Protein AF-A0A351GGU2-F1 (afdb_monomer_lite)

Radius of gyration: 36.58 Å; chains: 1; bounding box: 71×29×101 Å

Structure (mmCIF, N/CA/C/O backbone):
data_AF-A0A351GGU2-F1
#
_entry.id   AF-A0A351GGU2-F1
#
loop_
_atom_site.group_PDB
_atom_site.id
_atom_site.type_symbol
_atom_site.label_atom_id
_atom_site.label_alt_id
_atom_site.label_comp_id
_atom_site.label_asym_id
_atom_site.label_entity_id
_atom_site.label_seq_id
_atom_site.pdbx_PDB_ins_code
_atom_site.Cartn_x
_atom_site.Cartn_y
_atom_site.Cartn_z
_atom_site.occupancy
_atom_site.B_iso_or_equiv
_atom_site.auth_seq_id
_atom_site.auth_comp_id
_atom_site.auth_asym_id
_atom_site.auth_atom_id
_atom_site.pdbx_PDB_model_num
ATOM 1 N N . MET A 1 1 ? -21.339 -3.221 30.936 1.00 68.69 1 MET A N 1
ATOM 2 C CA . MET A 1 1 ? -20.705 -1.882 30.844 1.00 68.69 1 MET A CA 1
ATOM 3 C C . MET A 1 1 ? -19.225 -1.900 30.466 1.00 68.69 1 MET A C 1
ATOM 5 O O . MET A 1 1 ? -18.943 -1.523 29.343 1.00 68.69 1 MET A O 1
ATOM 9 N N . LYS A 1 2 ? -18.257 -2.309 31.310 1.00 84.88 2 LYS A N 1
ATOM 10 C CA . LYS A 1 2 ? -16.825 -2.243 30.904 1.00 84.88 2 LYS A CA 1
ATOM 11 C C . LYS A 1 2 ? -16.493 -3.121 29.686 1.00 84.88 2 LYS A C 1
ATOM 13 O O . LYS A 1 2 ? -15.849 -2.640 28.767 1.00 84.88 2 LYS A O 1
ATOM 18 N N . LYS A 1 3 ? -17.021 -4.349 29.652 1.00 89.81 3 LYS A N 1
ATOM 19 C CA . LYS A 1 3 ? -16.847 -5.292 28.537 1.00 89.81 3 LYS A CA 1
ATOM 20 C C . LYS A 1 3 ? -17.429 -4.772 27.215 1.00 89.81 3 LYS A C 1
ATOM 22 O O . LYS A 1 3 ? -16.740 -4.769 26.210 1.00 89.81 3 LYS A O 1
ATOM 27 N N . GLU A 1 4 ? -18.654 -4.247 27.245 1.00 90.50 4 GLU A N 1
ATOM 28 C CA . GLU A 1 4 ? -19.299 -3.640 26.066 1.00 90.50 4 GLU A CA 1
ATOM 29 C C . GLU A 1 4 ? -18.497 -2.443 25.528 1.00 90.50 4 GLU A C 1
ATOM 31 O O . GLU A 1 4 ? -18.377 -2.266 24.323 1.00 90.50 4 GLU A O 1
ATOM 36 N N . ILE A 1 5 ? -17.914 -1.619 26.408 1.00 92.12 5 ILE A N 1
ATOM 37 C CA . ILE A 1 5 ? -17.077 -0.480 25.997 1.00 92.12 5 ILE A CA 1
ATOM 38 C C . ILE A 1 5 ? -15.772 -0.955 25.341 1.00 92.12 5 ILE A C 1
ATOM 40 O O . ILE A 1 5 ? -15.287 -0.305 24.416 1.00 92.12 5 ILE A O 1
ATOM 44 N N . GLU A 1 6 ? -15.185 -2.051 25.818 1.00 93.25 6 GLU A N 1
ATOM 45 C CA . GLU A 1 6 ? -13.978 -2.645 25.231 1.00 93.25 6 GLU A CA 1
ATOM 46 C C . GLU A 1 6 ? -14.263 -3.279 23.865 1.00 93.25 6 GLU A C 1
ATOM 48 O O . GLU A 1 6 ? -13.516 -3.023 22.922 1.00 93.25 6 GLU A O 1
ATOM 53 N N . GLU A 1 7 ? -15.373 -4.008 23.730 1.00 93.19 7 GLU A N 1
ATOM 54 C CA . GLU A 1 7 ? -15.842 -4.563 22.451 1.00 93.19 7 GLU A CA 1
ATOM 55 C C . GLU A 1 7 ? -16.086 -3.446 21.427 1.00 93.19 7 GLU A C 1
ATOM 57 O O . GLU A 1 7 ? -15.482 -3.444 20.357 1.00 93.19 7 GLU A O 1
ATOM 62 N N . LEU A 1 8 ? -16.842 -2.406 21.800 1.00 94.44 8 LEU A N 1
ATOM 63 C CA . LEU A 1 8 ? -17.087 -1.252 20.928 1.00 94.44 8 LEU A CA 1
ATOM 64 C C . LEU A 1 8 ? -15.798 -0.527 20.517 1.00 94.44 8 LEU A C 1
ATOM 66 O O . LEU A 1 8 ? -15.714 0.001 19.410 1.00 94.44 8 LEU A O 1
ATOM 70 N N . ARG A 1 9 ? -14.783 -0.473 21.388 1.00 92.25 9 ARG A N 1
ATOM 71 C CA . ARG A 1 9 ? -13.474 0.107 21.045 1.00 92.25 9 ARG A CA 1
ATOM 72 C C . ARG A 1 9 ? -12.706 -0.757 20.049 1.00 92.25 9 ARG A C 1
ATOM 74 O O . ARG A 1 9 ? -12.029 -0.185 19.194 1.00 92.25 9 ARG A O 1
ATOM 81 N N . SER A 1 10 ? -12.800 -2.081 20.160 1.00 92.75 10 SER A N 1
ATOM 82 C CA . SER A 1 10 ? -12.190 -3.019 19.212 1.00 92.75 10 SER A CA 1
ATOM 83 C C . SER A 1 10 ? -12.814 -2.869 17.829 1.00 92.75 10 SER A C 1
ATOM 85 O O . SER A 1 10 ? -12.102 -2.599 16.864 1.00 92.75 10 SER A O 1
ATOM 87 N N . ASP A 1 11 ? -14.145 -2.901 17.751 1.00 92.94 11 ASP A N 1
ATOM 88 C CA . ASP A 1 11 ? -14.887 -2.750 16.495 1.00 92.94 11 ASP A CA 1
ATOM 89 C C . ASP A 1 11 ? -14.590 -1.401 15.823 1.00 92.94 11 ASP A C 1
ATOM 91 O O . ASP A 1 11 ? -14.391 -1.302 14.608 1.00 92.94 11 ASP A O 1
ATOM 95 N N . LEU A 1 12 ? -14.506 -0.330 16.617 1.00 95.19 12 LEU A N 1
ATOM 96 C CA . LEU A 1 12 ? -14.117 0.990 16.123 1.00 95.19 12 LEU A CA 1
ATOM 97 C C . LEU A 1 12 ? -12.688 0.961 15.548 1.00 95.19 12 LEU A C 1
ATOM 99 O O . LEU A 1 12 ? -12.423 1.525 14.485 1.00 95.19 12 LEU A O 1
ATOM 103 N N . HIS A 1 13 ? -11.744 0.319 16.236 1.00 93.19 13 HIS A N 1
ATOM 104 C CA . HIS A 1 13 ? -10.363 0.231 15.761 1.00 93.19 13 HIS A CA 1
ATOM 105 C C . HIS A 1 13 ? -10.274 -0.536 14.436 1.00 93.19 13 HIS A C 1
ATOM 107 O O . HIS A 1 13 ? -9.690 -0.024 13.477 1.00 93.19 13 HIS A O 1
ATOM 113 N N . GLU A 1 14 ? -10.938 -1.687 14.344 1.00 92.31 14 GLU A N 1
ATOM 114 C CA . GLU A 1 14 ? -10.980 -2.511 13.135 1.00 92.31 14 GLU A CA 1
ATOM 115 C C . GLU A 1 14 ? -11.626 -1.779 11.956 1.00 92.31 14 GLU A C 1
ATOM 117 O O . GLU A 1 14 ? -11.056 -1.729 10.861 1.00 92.31 14 GLU A O 1
ATOM 122 N N . THR A 1 15 ? -12.778 -1.140 12.173 1.00 95.50 15 THR A N 1
ATOM 123 C CA . THR A 1 15 ? -13.455 -0.363 11.123 1.00 95.50 15 THR A CA 1
ATOM 124 C C . THR A 1 15 ? -12.617 0.822 10.660 1.00 95.50 15 THR A C 1
ATOM 126 O O . THR A 1 15 ? -12.531 1.084 9.459 1.00 95.50 15 THR A O 1
ATOM 129 N N . ASN A 1 16 ? -11.932 1.516 11.571 1.00 94.94 16 ASN A N 1
ATOM 130 C CA . ASN A 1 16 ? -11.020 2.597 11.209 1.00 94.94 16 ASN A CA 1
ATOM 131 C C .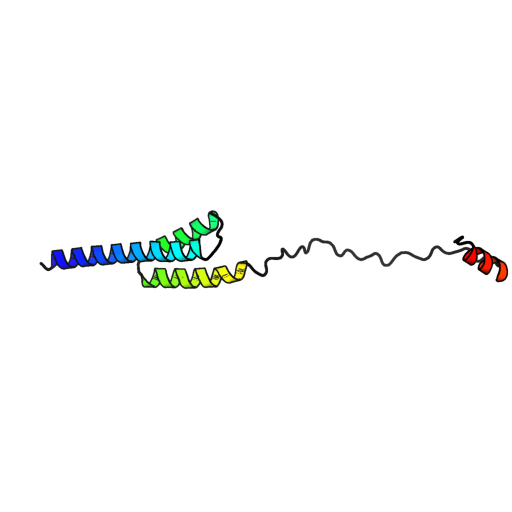 ASN A 1 16 ? -9.826 2.103 10.393 1.00 94.94 16 ASN A C 1
ATOM 133 O O . ASN A 1 16 ? -9.436 2.753 9.420 1.00 94.94 16 ASN A O 1
ATOM 137 N N . LEU A 1 17 ? -9.247 0.964 10.766 1.00 95.56 17 LEU A N 1
ATOM 138 C CA . LEU A 1 17 ? -8.134 0.364 10.043 1.00 95.56 17 LEU A CA 1
ATOM 139 C C . LEU A 1 17 ? -8.559 -0.077 8.638 1.00 95.56 17 LEU A C 1
ATOM 141 O O . LEU A 1 17 ? -7.871 0.238 7.664 1.00 95.56 17 LEU A O 1
ATOM 145 N N . LEU A 1 18 ? -9.719 -0.722 8.512 1.00 95.38 18 LEU A N 1
ATOM 146 C CA . LEU A 1 18 ? -10.277 -1.127 7.224 1.00 95.38 18 LEU A CA 1
ATOM 147 C C . LEU A 1 18 ? -10.584 0.088 6.336 1.00 95.38 18 LEU A C 1
ATOM 149 O O . LEU A 1 18 ? -10.185 0.122 5.170 1.00 95.38 18 LEU A O 1
ATOM 153 N N . ASN A 1 19 ? -11.219 1.119 6.898 1.00 96.12 19 ASN A N 1
ATOM 154 C CA . ASN A 1 19 ? -11.522 2.360 6.187 1.00 96.12 19 ASN A CA 1
ATOM 155 C C . ASN A 1 19 ? -10.247 3.074 5.727 1.00 96.12 19 ASN A C 1
ATOM 157 O O . ASN A 1 19 ? -10.197 3.580 4.605 1.00 96.12 19 ASN A O 1
ATOM 161 N N . ALA A 1 20 ? -9.193 3.081 6.546 1.00 96.25 20 ALA A N 1
ATOM 162 C CA . ALA A 1 20 ? -7.898 3.629 6.160 1.00 96.25 20 ALA A CA 1
ATOM 163 C C . ALA A 1 20 ? -7.276 2.842 4.995 1.00 96.25 20 ALA A C 1
ATOM 165 O O . ALA A 1 20 ? -6.879 3.453 3.998 1.00 96.25 20 ALA A O 1
ATOM 166 N N . LYS A 1 21 ? -7.238 1.502 5.073 1.00 95.44 21 LYS A N 1
ATOM 167 C CA . LYS A 1 21 ? -6.730 0.641 3.988 1.00 95.44 21 LYS A CA 1
ATOM 168 C C . LYS A 1 21 ? -7.493 0.895 2.683 1.00 95.44 21 LYS A C 1
ATOM 170 O O . LYS A 1 21 ? -6.875 1.136 1.645 1.00 95.44 21 LYS A O 1
ATOM 175 N N . LEU A 1 22 ? -8.824 0.942 2.727 1.00 95.88 22 LEU A N 1
ATOM 176 C CA . LEU A 1 22 ? -9.663 1.216 1.555 1.00 95.88 22 LEU A CA 1
ATOM 177 C C . LEU A 1 22 ? -9.452 2.631 0.991 1.00 95.88 22 LEU A C 1
ATOM 179 O O . LEU A 1 22 ? -9.426 2.836 -0.222 1.00 95.88 22 LEU A O 1
ATOM 183 N N . LEU A 1 23 ? -9.296 3.634 1.852 1.00 95.56 23 LEU A N 1
ATOM 184 C CA . LEU A 1 23 ? -9.112 5.018 1.424 1.00 95.56 23 LEU A CA 1
ATOM 185 C C . LEU A 1 23 ? -7.765 5.221 0.721 1.00 95.56 23 LEU A C 1
ATOM 187 O O . LEU A 1 23 ? -7.718 5.831 -0.352 1.00 95.56 23 LEU A O 1
ATOM 191 N N . TYR A 1 24 ? -6.669 4.728 1.303 1.00 95.56 24 TYR A N 1
ATOM 192 C CA . TYR A 1 24 ? -5.328 4.955 0.759 1.00 95.56 24 TYR A CA 1
ATOM 193 C C . TYR A 1 24 ? -5.034 4.104 -0.479 1.00 95.56 24 TYR A C 1
ATOM 195 O O . TYR A 1 24 ? -4.413 4.606 -1.418 1.00 95.56 24 TYR A O 1
ATOM 203 N N . THR A 1 25 ? -5.570 2.882 -0.556 1.00 93.75 25 THR A N 1
ATOM 204 C CA . THR A 1 25 ? -5.552 2.085 -1.796 1.00 93.75 25 THR A CA 1
ATOM 205 C C . THR A 1 25 ? -6.270 2.814 -2.932 1.00 93.75 25 THR A C 1
ATOM 207 O O . THR A 1 25 ? -5.678 3.035 -3.990 1.00 93.75 25 THR A O 1
ATOM 210 N N . ASN A 1 26 ? -7.496 3.299 -2.696 1.00 94.44 26 ASN A N 1
ATOM 211 C CA . ASN A 1 26 ? -8.250 4.077 -3.682 1.00 94.44 26 ASN A CA 1
ATOM 212 C C . ASN A 1 26 ? -7.515 5.352 -4.113 1.00 94.44 26 ASN A C 1
ATOM 214 O O . ASN A 1 26 ? -7.524 5.697 -5.295 1.00 94.44 26 ASN A O 1
ATOM 218 N N . LYS A 1 27 ? -6.852 6.056 -3.186 1.00 93.31 27 LYS A N 1
ATOM 219 C CA . LYS A 1 27 ? -6.039 7.234 -3.529 1.00 93.31 27 LYS A CA 1
ATOM 220 C C . LYS A 1 27 ? -4.898 6.880 -4.483 1.00 93.31 27 LYS A C 1
ATOM 222 O O . LYS A 1 27 ? -4.763 7.553 -5.502 1.00 93.31 27 LYS A O 1
ATOM 227 N N . ILE A 1 28 ? -4.112 5.836 -4.200 1.00 90.81 28 ILE A N 1
ATOM 228 C CA . ILE A 1 28 ? -2.994 5.421 -5.070 1.00 90.81 28 ILE A CA 1
ATOM 229 C C . ILE A 1 28 ? -3.511 4.979 -6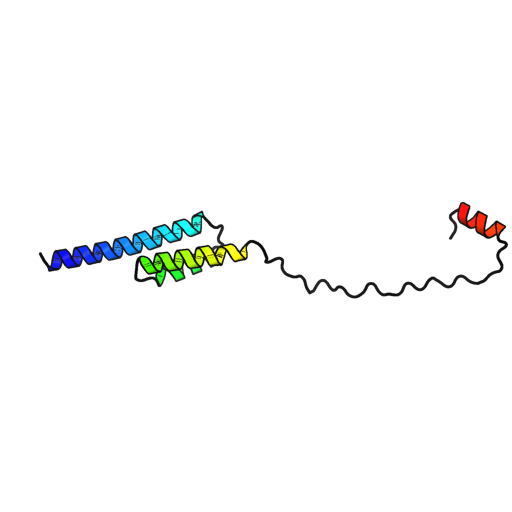.439 1.00 90.81 28 ILE A C 1
ATOM 231 O O . ILE A 1 28 ? -2.990 5.419 -7.464 1.00 90.81 28 ILE A O 1
ATOM 235 N N . PHE A 1 29 ? -4.556 4.151 -6.466 1.00 90.88 29 PHE A N 1
ATOM 236 C CA . PHE A 1 29 ? -5.094 3.594 -7.708 1.00 90.88 29 PHE A CA 1
ATOM 237 C C . PHE A 1 29 ? -5.735 4.648 -8.610 1.00 90.88 29 PHE A C 1
ATOM 239 O O . PHE A 1 29 ? -5.707 4.500 -9.827 1.00 90.88 29 PHE A O 1
ATOM 246 N N . ARG A 1 30 ? -6.280 5.729 -8.037 1.00 88.81 30 ARG A N 1
ATOM 247 C CA . ARG A 1 30 ? -6.812 6.860 -8.813 1.00 88.81 30 ARG A CA 1
ATOM 248 C C . ARG A 1 30 ? -5.734 7.853 -9.240 1.00 88.81 30 ARG A C 1
ATOM 250 O O . ARG A 1 30 ? -5.857 8.445 -10.305 1.00 88.81 30 ARG A O 1
ATOM 257 N N . ALA A 1 31 ? -4.708 8.067 -8.418 1.00 86.56 31 ALA A N 1
ATOM 258 C CA . ALA A 1 31 ? -3.659 9.045 -8.701 1.00 86.56 31 ALA A CA 1
ATOM 259 C C . ALA A 1 31 ? -2.607 8.538 -9.699 1.00 86.56 31 ALA A C 1
ATOM 261 O O . ALA A 1 31 ? -1.930 9.344 -10.337 1.00 86.56 31 ALA A O 1
ATOM 262 N N . LYS A 1 32 ? -2.423 7.217 -9.813 1.00 83.50 32 LYS A N 1
ATOM 263 C CA . LYS A 1 32 ? -1.348 6.599 -10.598 1.00 83.50 32 LYS A CA 1
ATOM 264 C C . LYS A 1 32 ? -1.920 5.546 -11.542 1.00 83.50 32 LYS A C 1
ATOM 266 O O . LYS A 1 32 ? -2.720 4.709 -11.138 1.00 83.50 32 LYS A O 1
ATOM 271 N N . ASN A 1 33 ? -1.460 5.545 -12.791 1.00 82.56 33 ASN A N 1
ATOM 272 C CA . ASN A 1 33 ? -1.853 4.530 -13.766 1.00 82.56 33 ASN A CA 1
ATOM 273 C C . ASN A 1 33 ? -1.000 3.262 -13.585 1.00 82.56 33 ASN A C 1
ATOM 275 O O . ASN A 1 33 ? 0.058 3.112 -14.197 1.00 82.56 33 ASN A O 1
ATOM 279 N N . LEU A 1 34 ? -1.425 2.396 -12.664 1.00 83.50 34 LEU A N 1
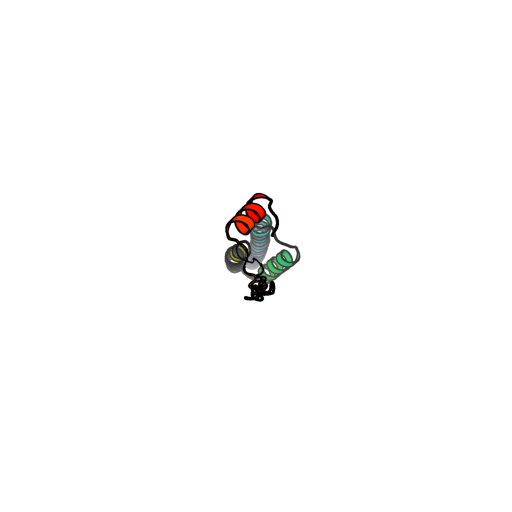ATOM 280 C CA . LEU A 1 34 ? -0.718 1.177 -12.271 1.00 83.50 34 LEU A CA 1
ATOM 281 C C . LEU A 1 34 ? -1.094 -0.034 -13.128 1.00 83.50 34 LEU A C 1
ATOM 283 O O . LEU A 1 34 ? -2.269 -0.271 -13.411 1.00 83.50 34 LEU A O 1
ATOM 287 N N . LYS A 1 35 ? -0.099 -0.873 -13.441 1.00 86.81 35 LYS A N 1
ATOM 288 C CA . LYS A 1 35 ? -0.333 -2.217 -13.994 1.00 86.81 35 LYS A CA 1
ATOM 289 C C . LYS A 1 35 ? -0.893 -3.145 -12.915 1.00 86.81 35 LYS A C 1
ATOM 291 O O . LYS A 1 35 ? -0.613 -2.961 -11.732 1.00 86.81 35 LYS A O 1
ATOM 296 N N . GLU A 1 36 ? -1.599 -4.198 -13.319 1.00 85.69 36 GLU A N 1
ATOM 297 C CA . GLU A 1 36 ? -2.253 -5.126 -12.383 1.00 85.69 36 GLU A CA 1
ATOM 298 C C . GLU A 1 36 ? -1.271 -5.758 -11.383 1.00 85.69 36 GLU A C 1
ATOM 300 O O . GLU A 1 36 ? -1.501 -5.732 -10.179 1.00 85.69 36 GLU A O 1
ATOM 305 N N . ALA A 1 37 ? -0.090 -6.170 -11.852 1.00 86.69 37 ALA A N 1
ATOM 306 C CA . ALA A 1 37 ? 0.972 -6.690 -10.989 1.00 86.69 37 ALA A CA 1
ATOM 307 C C . ALA A 1 37 ? 1.463 -5.682 -9.927 1.00 86.69 37 ALA A C 1
ATOM 309 O O . ALA A 1 37 ? 1.933 -6.077 -8.865 1.00 86.69 37 ALA A O 1
ATOM 310 N N . GLN A 1 38 ? 1.382 -4.376 -10.200 1.00 86.75 38 GLN A N 1
ATOM 311 C CA . GLN A 1 38 ? 1.754 -3.340 -9.233 1.00 86.75 38 GLN A CA 1
ATOM 312 C C . GLN A 1 38 ? 0.629 -3.095 -8.228 1.00 86.75 38 GLN A C 1
ATOM 314 O O . GLN A 1 38 ? 0.916 -2.890 -7.053 1.00 86.75 38 GLN A O 1
ATOM 319 N N . LYS A 1 39 ? -0.637 -3.168 -8.658 1.00 89.88 39 LYS A N 1
ATOM 320 C CA . LYS A 1 39 ? -1.782 -3.077 -7.742 1.00 89.88 39 LYS A CA 1
ATOM 321 C C . LYS A 1 39 ? -1.754 -4.192 -6.701 1.00 89.88 39 LYS A C 1
ATOM 323 O O . LYS A 1 39 ? -1.950 -3.903 -5.527 1.00 89.88 39 LYS A O 1
ATOM 328 N N . VAL A 1 40 ? -1.420 -5.421 -7.105 1.00 90.81 40 VAL A N 1
ATOM 329 C CA . VAL A 1 40 ? -1.263 -6.556 -6.177 1.00 90.81 40 VAL A CA 1
ATOM 330 C C . VAL A 1 40 ? -0.201 -6.256 -5.113 1.00 90.81 40 VAL A C 1
ATOM 332 O O . VAL A 1 40 ? -0.484 -6.372 -3.928 1.00 90.81 40 VAL A O 1
ATOM 335 N N . LYS A 1 41 ? 0.974 -5.745 -5.503 1.00 89.62 41 LYS A N 1
ATOM 336 C CA . LYS A 1 41 ? 2.036 -5.366 -4.548 1.00 89.62 41 LYS A CA 1
ATOM 337 C C . LYS A 1 41 ? 1.620 -4.254 -3.584 1.00 89.62 41 LYS A C 1
ATOM 33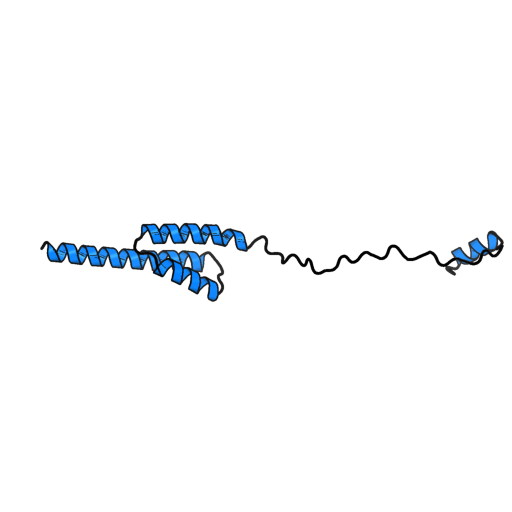9 O O . LYS A 1 41 ? 2.008 -4.268 -2.420 1.00 89.62 41 LYS A O 1
ATOM 344 N N . VAL A 1 42 ? 0.848 -3.279 -4.065 1.00 89.88 42 VAL A N 1
ATOM 345 C CA . VAL A 1 42 ? 0.302 -2.209 -3.219 1.00 89.88 42 VAL A CA 1
ATOM 346 C C . VAL A 1 42 ? -0.671 -2.795 -2.191 1.00 89.88 42 VAL A C 1
ATOM 348 O O . VAL A 1 42 ? -0.588 -2.446 -1.017 1.00 89.88 42 VAL A O 1
ATOM 351 N N . LEU A 1 43 ? -1.544 -3.722 -2.598 1.00 92.06 43 LEU A N 1
ATOM 352 C CA . LEU A 1 43 ? -2.462 -4.410 -1.683 1.00 92.06 43 LEU A CA 1
ATOM 353 C C . LEU A 1 43 ? -1.711 -5.263 -0.653 1.00 92.06 43 LEU A C 1
ATOM 355 O O . LEU A 1 43 ? -2.003 -5.154 0.532 1.00 92.06 43 LEU A O 1
ATOM 359 N N . GLU A 1 44 ? -0.701 -6.030 -1.071 1.00 92.44 44 GLU A N 1
ATOM 360 C CA . GLU A 1 44 ? 0.149 -6.825 -0.169 1.00 92.44 44 GLU A CA 1
ATOM 361 C C . GLU A 1 44 ? 0.876 -5.964 0.874 1.00 92.44 44 GLU A C 1
ATOM 363 O O . GLU A 1 44 ? 1.069 -6.389 2.013 1.00 92.44 44 GLU A O 1
ATOM 368 N N . ALA A 1 45 ? 1.302 -4.753 0.501 1.00 91.31 45 ALA A N 1
ATOM 369 C CA . ALA A 1 45 ? 1.927 -3.822 1.434 1.00 91.31 45 ALA A CA 1
ATOM 370 C C . ALA A 1 45 ? 0.919 -3.311 2.472 1.00 91.31 45 ALA A C 1
ATOM 372 O O . ALA A 1 45 ? 1.219 -3.305 3.663 1.00 91.31 45 ALA A O 1
ATOM 373 N N . PHE A 1 46 ? -0.287 -2.929 2.041 1.00 93.25 46 PHE A N 1
ATOM 374 C CA . PHE A 1 46 ? -1.334 -2.473 2.956 1.00 93.25 46 PHE A CA 1
ATOM 375 C C . PHE A 1 46 ? -1.888 -3.581 3.852 1.00 93.25 46 PHE A C 1
ATOM 377 O O . PHE A 1 46 ? -2.306 -3.289 4.972 1.00 93.25 46 PHE A O 1
ATOM 384 N N . ASP A 1 47 ? -1.885 -4.834 3.400 1.00 93.12 47 ASP A N 1
ATOM 385 C CA . ASP A 1 47 ? -2.373 -5.956 4.200 1.00 93.12 47 ASP A CA 1
ATOM 386 C C . ASP A 1 47 ? -1.534 -6.155 5.472 1.00 93.12 47 ASP A C 1
ATOM 388 O O . ASP A 1 47 ? -2.081 -6.306 6.563 1.00 93.12 47 ASP A O 1
ATOM 392 N N . LYS A 1 48 ? -0.211 -5.982 5.358 1.00 91.31 48 LYS A N 1
ATOM 393 C CA . LYS A 1 48 ? 0.759 -6.088 6.464 1.00 91.31 48 LYS A CA 1
ATOM 394 C C . LYS A 1 48 ? 0.623 -5.002 7.538 1.00 91.31 48 LYS A C 1
ATOM 396 O O . LYS A 1 48 ? 1.198 -5.147 8.613 1.00 91.31 48 LYS A O 1
ATOM 401 N N . ALA A 1 49 ? -0.093 -3.914 7.262 1.00 92.12 49 ALA A N 1
ATOM 402 C CA . ALA A 1 49 ? -0.265 -2.826 8.217 1.00 92.12 49 ALA A CA 1
ATOM 403 C C . ALA A 1 49 ? -1.280 -3.196 9.307 1.00 92.12 49 ALA A C 1
ATOM 405 O O . ALA A 1 49 ? -2.414 -3.589 9.006 1.00 92.12 49 ALA A O 1
ATOM 406 N N . SER A 1 50 ? -0.885 -2.999 10.564 1.00 90.75 50 SER A N 1
ATOM 407 C CA . SER A 1 50 ? -1.684 -3.307 11.759 1.00 90.75 50 SER A CA 1
ATOM 408 C C . SER A 1 50 ? -2.234 -2.056 12.443 1.00 90.75 50 SER A C 1
ATOM 410 O O . SER A 1 50 ? -3.073 -2.151 13.337 1.00 90.75 50 SER A O 1
ATOM 412 N N . ASN A 1 51 ? -1.790 -0.866 12.028 1.00 93.25 51 ASN A N 1
ATOM 413 C CA . ASN A 1 51 ? -2.267 0.391 12.589 1.00 93.25 51 ASN A CA 1
ATOM 414 C C . ASN A 1 51 ? -2.506 1.461 11.515 1.00 93.25 51 ASN A C 1
ATOM 416 O O . ASN A 1 51 ? -1.873 1.471 10.460 1.00 93.25 51 ASN A O 1
ATOM 420 N N . VAL A 1 52 ? -3.385 2.425 11.802 1.00 93.06 52 VAL A N 1
ATOM 421 C CA . VAL A 1 52 ? -3.742 3.499 10.852 1.00 93.06 52 VAL A CA 1
ATOM 422 C C . VAL A 1 52 ? -2.523 4.351 10.472 1.00 93.06 52 VAL A C 1
ATOM 424 O O . VAL A 1 52 ? -2.399 4.782 9.326 1.00 93.06 52 VAL A O 1
ATOM 427 N N . SER A 1 53 ? -1.599 4.579 11.408 1.00 93.31 53 SER A N 1
ATOM 428 C CA . SER A 1 53 ? -0.361 5.328 11.152 1.00 93.31 53 SER A CA 1
ATOM 429 C C . SER A 1 53 ? 0.589 4.595 10.201 1.00 93.31 53 SER A C 1
ATOM 431 O O . SER A 1 53 ? 1.219 5.229 9.362 1.00 93.31 53 SER A O 1
ATOM 433 N N . GLU A 1 54 ? 0.656 3.266 10.281 1.00 92.69 54 GLU A N 1
ATOM 434 C CA . GLU A 1 54 ? 1.477 2.456 9.372 1.00 92.69 54 GLU A CA 1
ATOM 435 C C . GLU A 1 54 ? 0.905 2.481 7.958 1.00 92.69 54 GLU A C 1
ATOM 437 O O . GLU A 1 54 ? 1.649 2.652 6.999 1.00 92.69 54 GLU A O 1
ATOM 442 N N . VAL A 1 55 ? -0.424 2.400 7.822 1.00 94.44 55 VAL A N 1
ATOM 443 C CA . VAL A 1 55 ? -1.101 2.554 6.525 1.00 94.44 55 VAL A CA 1
ATOM 444 C C . VAL A 1 55 ? -0.739 3.902 5.888 1.00 94.44 55 VAL A C 1
ATOM 446 O O . VAL A 1 55 ? -0.451 3.958 4.694 1.00 94.44 55 VAL A O 1
ATOM 449 N N . LYS A 1 56 ? -0.703 4.986 6.675 1.00 94.38 56 LYS A N 1
ATOM 450 C CA . LYS A 1 56 ? -0.280 6.312 6.192 1.00 94.38 56 LYS A CA 1
ATOM 451 C C . LYS A 1 56 ? 1.176 6.325 5.736 1.00 94.38 56 LYS A C 1
ATOM 453 O O . LYS A 1 56 ? 1.449 6.792 4.636 1.00 94.38 56 LYS A O 1
ATOM 458 N N . LEU A 1 57 ? 2.081 5.759 6.532 1.00 94.50 57 LEU A N 1
ATOM 459 C CA . LEU A 1 57 ? 3.501 5.680 6.192 1.00 94.50 57 LEU A CA 1
ATOM 460 C C . LEU A 1 57 ? 3.736 4.865 4.909 1.00 94.50 57 LEU A C 1
ATOM 462 O O . LEU A 1 57 ? 4.495 5.269 4.031 1.00 94.50 57 LEU A O 1
ATOM 466 N N . ILE A 1 58 ? 3.053 3.730 4.759 1.00 92.50 58 ILE A N 1
ATOM 467 C CA . ILE A 1 58 ? 3.115 2.905 3.545 1.00 92.50 58 ILE A CA 1
ATOM 468 C C . ILE A 1 58 ? 2.588 3.686 2.338 1.00 92.50 58 ILE A C 1
ATOM 470 O O . ILE A 1 58 ? 3.180 3.645 1.264 1.00 92.50 58 ILE A O 1
ATOM 474 N N . PHE A 1 59 ? 1.501 4.438 2.503 1.00 93.69 59 PHE A N 1
ATOM 475 C CA . PHE A 1 59 ? 0.994 5.301 1.443 1.00 93.69 59 PHE A CA 1
ATOM 476 C C . PHE A 1 59 ? 2.009 6.375 1.028 1.00 93.69 59 PHE A C 1
ATOM 478 O O . PHE A 1 59 ? 2.236 6.548 -0.167 1.00 93.69 59 PHE A O 1
ATOM 485 N N . GLU A 1 60 ? 2.618 7.078 1.984 1.00 91.44 60 GLU A N 1
ATOM 486 C CA . GLU A 1 60 ? 3.617 8.124 1.723 1.00 91.44 60 GLU A CA 1
ATOM 487 C C . GLU A 1 60 ? 4.837 7.547 0.999 1.00 91.44 60 GLU A C 1
ATOM 489 O O . GLU A 1 60 ? 5.177 8.000 -0.094 1.00 91.44 60 GLU A O 1
ATOM 494 N N . THR A 1 61 ? 5.405 6.462 1.528 1.00 91.50 61 THR A N 1
ATOM 495 C CA . THR A 1 61 ? 6.564 5.774 0.937 1.00 91.50 61 THR A CA 1
ATOM 496 C C . THR A 1 61 ? 6.286 5.240 -0.470 1.00 91.50 61 THR A C 1
ATOM 498 O O . THR A 1 61 ? 7.112 5.408 -1.369 1.00 91.50 61 THR A O 1
ATOM 501 N N . LEU A 1 62 ? 5.118 4.634 -0.713 1.00 87.94 62 LEU A N 1
ATOM 502 C CA . LEU A 1 62 ? 4.737 4.163 -2.047 1.00 87.94 62 LEU A CA 1
ATOM 503 C C . LEU A 1 62 ? 4.483 5.325 -3.006 1.00 87.94 62 LEU A C 1
ATOM 505 O O . LEU A 1 62 ? 4.876 5.259 -4.171 1.00 87.94 62 LEU A O 1
ATOM 509 N N . ASN A 1 63 ? 3.837 6.392 -2.542 1.00 86.56 63 ASN A N 1
ATOM 510 C CA . ASN A 1 6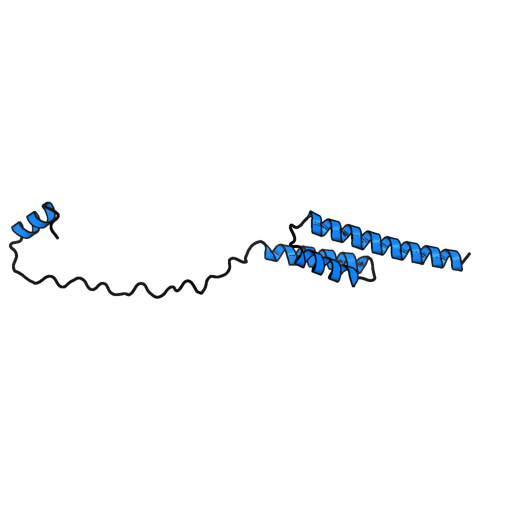3 ? 3.538 7.541 -3.382 1.00 86.56 63 ASN A CA 1
ATOM 511 C C . ASN A 1 63 ? 4.815 8.297 -3.784 1.00 86.56 63 ASN A C 1
ATOM 513 O O . ASN A 1 63 ? 4.930 8.698 -4.941 1.00 86.56 63 ASN A O 1
ATOM 517 N N . GLU A 1 64 ? 5.785 8.431 -2.879 1.00 83.50 64 GLU A N 1
ATOM 518 C CA . GLU A 1 64 ? 7.107 9.000 -3.162 1.00 83.50 64 GLU A CA 1
ATOM 519 C C . GLU A 1 64 ? 7.936 8.083 -4.073 1.00 83.50 64 GLU A C 1
ATOM 521 O O . GLU A 1 64 ? 8.402 8.509 -5.132 1.00 83.50 64 GLU A O 1
ATOM 526 N N . GLY A 1 65 ? 8.051 6.795 -3.731 1.00 73.69 65 GLY A N 1
ATOM 527 C CA . GLY A 1 65 ? 8.848 5.827 -4.491 1.00 73.69 65 GLY A CA 1
ATOM 528 C C . GLY A 1 65 ? 8.334 5.582 -5.914 1.00 73.69 65 GLY A C 1
ATOM 529 O O . GLY A 1 65 ? 9.110 5.300 -6.828 1.00 73.69 65 GLY A O 1
ATOM 530 N N . MET A 1 66 ? 7.028 5.727 -6.150 1.00 66.44 66 MET A N 1
ATOM 531 C CA . MET A 1 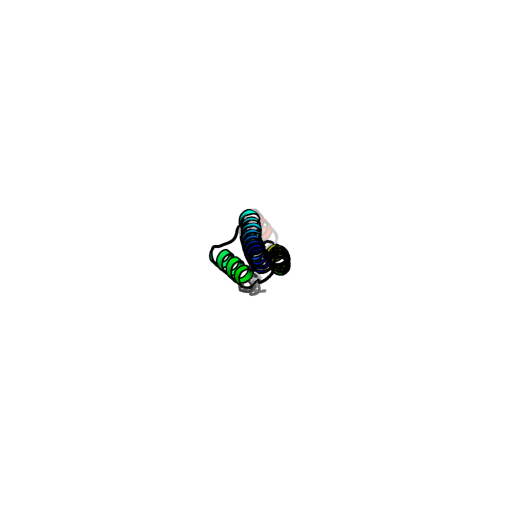66 ? 6.439 5.541 -7.477 1.00 66.44 66 MET A CA 1
ATOM 532 C C . MET A 1 66 ? 6.559 6.754 -8.409 1.00 66.44 66 MET A C 1
ATOM 534 O O . MET A 1 66 ? 6.393 6.589 -9.618 1.00 66.44 66 MET A O 1
ATOM 538 N N . VAL A 1 67 ? 6.845 7.957 -7.899 1.00 56.72 67 VAL A N 1
ATOM 539 C CA . VAL A 1 67 ? 7.078 9.152 -8.740 1.00 56.72 67 VAL A CA 1
ATOM 540 C C . VAL A 1 67 ? 8.397 9.040 -9.517 1.00 56.72 67 VAL A C 1
ATOM 542 O O . VAL A 1 67 ? 8.528 9.608 -10.597 1.00 56.72 67 VAL A O 1
ATOM 545 N N . VAL A 1 68 ? 9.348 8.242 -9.027 1.00 51.12 68 VAL A N 1
ATOM 546 C CA . VAL A 1 68 ? 10.697 8.133 -9.604 1.00 51.12 68 VAL A CA 1
ATOM 547 C C . VAL A 1 68 ? 10.733 7.289 -10.892 1.00 51.12 68 VAL A C 1
ATOM 549 O O . VAL A 1 68 ? 11.600 7.481 -11.739 1.00 51.12 68 VAL A O 1
ATOM 552 N N . ASN A 1 69 ? 9.754 6.406 -11.117 1.00 50.72 69 ASN A N 1
ATOM 553 C CA . ASN A 1 69 ? 9.827 5.410 -12.198 1.00 50.72 69 ASN A CA 1
ATOM 554 C C . ASN A 1 69 ? 9.211 5.840 -13.540 1.00 50.72 69 ASN A C 1
ATOM 556 O O . ASN A 1 69 ? 9.263 5.071 -14.500 1.00 50.72 69 ASN A O 1
ATOM 560 N N . THR A 1 70 ? 8.621 7.034 -13.643 1.00 49.56 70 THR A N 1
ATOM 561 C CA . THR A 1 70 ? 7.956 7.473 -14.885 1.00 49.56 70 THR A CA 1
ATOM 562 C C . THR A 1 70 ? 8.824 8.329 -15.802 1.00 49.56 70 THR A C 1
ATOM 564 O O . THR A 1 70 ? 8.414 8.567 -16.934 1.00 49.56 70 THR A O 1
ATOM 567 N N . THR A 1 71 ? 10.006 8.777 -15.363 1.00 47.47 71 THR A N 1
ATOM 568 C CA . THR A 1 71 ? 10.732 9.837 -16.091 1.00 47.47 71 THR A CA 1
ATOM 569 C C . THR A 1 71 ? 12.093 9.422 -16.660 1.00 47.47 71 THR A C 1
ATOM 571 O O . THR A 1 71 ? 12.584 10.102 -17.554 1.00 47.47 71 THR A O 1
ATOM 574 N N . THR A 1 72 ? 12.719 8.317 -16.239 1.00 49.50 72 THR A N 1
ATOM 575 C CA . THR A 1 72 ? 14.119 8.038 -16.651 1.00 49.50 72 THR A CA 1
ATOM 576 C C . THR A 1 72 ? 14.469 6.562 -16.834 1.00 49.50 72 THR A C 1
ATOM 578 O O . THR A 1 72 ? 15.600 6.159 -16.585 1.00 49.50 72 THR A O 1
ATOM 581 N N . ALA A 1 73 ? 13.538 5.739 -17.307 1.00 53.44 73 ALA A N 1
ATOM 582 C CA . ALA A 1 73 ? 13.889 4.434 -17.863 1.00 53.44 73 ALA A CA 1
ATOM 583 C C . ALA A 1 73 ? 13.734 4.472 -19.385 1.00 53.44 73 ALA A C 1
ATOM 585 O O . ALA A 1 73 ? 12.976 3.702 -19.973 1.00 53.44 73 ALA A O 1
ATOM 586 N N . THR A 1 74 ? 14.456 5.380 -20.048 1.00 60.00 74 THR A N 1
ATOM 587 C CA . THR A 1 74 ? 14.920 5.039 -21.391 1.00 60.00 74 THR A CA 1
ATOM 588 C C . THR A 1 74 ? 15.769 3.782 -21.201 1.00 60.00 74 THR A C 1
ATOM 590 O O . THR A 1 74 ? 16.738 3.831 -20.443 1.00 60.00 74 THR A O 1
ATOM 593 N N . PRO A 1 75 ? 15.409 2.623 -21.781 1.00 60.78 75 PRO A N 1
ATOM 594 C CA . PRO A 1 75 ? 16.327 1.501 -21.765 1.00 60.78 75 PRO A CA 1
ATOM 595 C C . PRO A 1 75 ? 17.576 2.003 -22.482 1.00 60.78 75 PRO A C 1
ATOM 597 O O . PRO A 1 75 ? 17.521 2.294 -23.680 1.00 60.78 75 PRO A O 1
ATOM 600 N N . LEU A 1 76 ? 18.666 2.199 -21.739 1.00 62.69 76 LEU A N 1
ATOM 601 C CA . LEU A 1 76 ? 19.982 2.435 -22.307 1.00 62.69 76 LEU A CA 1
ATOM 602 C C . LEU A 1 76 ? 20.234 1.246 -23.231 1.00 62.69 76 LEU A C 1
ATOM 604 O O . LEU A 1 76 ? 20.558 0.146 -22.801 1.00 62.69 76 LEU A O 1
ATOM 608 N N . ARG A 1 77 ? 19.980 1.445 -24.526 1.00 61.69 77 ARG A N 1
ATOM 609 C CA . ARG A 1 77 ? 20.320 0.499 -25.585 1.00 61.69 77 ARG A CA 1
ATOM 610 C C . ARG A 1 77 ? 21.826 0.585 -25.792 1.00 61.69 77 ARG A C 1
ATOM 612 O O . ARG A 1 77 ? 22.300 1.023 -26.833 1.00 61.69 77 ARG A O 1
ATOM 619 N N . GLU A 1 78 ? 22.569 0.161 -24.783 1.00 59.41 78 GLU A N 1
ATOM 620 C CA . GLU A 1 78 ? 24.021 -0.005 -24.812 1.00 59.41 78 GLU A CA 1
ATOM 621 C C . GLU A 1 78 ? 24.466 -1.019 -25.884 1.00 59.41 78 GLU A C 1
ATOM 623 O O . GLU A 1 78 ? 25.599 -0.980 -26.351 1.00 59.41 78 GLU A O 1
ATOM 628 N N . ASN A 1 79 ? 23.529 -1.828 -26.393 1.00 60.94 79 ASN A N 1
ATOM 629 C CA . ASN A 1 79 ? 23.747 -2.771 -27.491 1.00 60.94 79 ASN A CA 1
ATOM 630 C C . ASN A 1 79 ? 23.554 -2.190 -28.902 1.00 60.94 79 ASN A C 1
ATOM 632 O O . ASN A 1 79 ? 23.685 -2.931 -29.877 1.00 60.94 79 ASN A O 1
ATOM 636 N N . LEU A 1 80 ? 23.255 -0.893 -29.072 1.00 58.94 80 LEU A N 1
ATOM 637 C CA . LEU A 1 80 ? 23.336 -0.283 -30.403 1.00 58.94 80 LEU A CA 1
ATOM 638 C C . LEU A 1 80 ? 24.799 0.066 -30.679 1.00 58.94 80 LEU A C 1
ATOM 640 O O . LEU A 1 80 ? 25.237 1.201 -30.493 1.00 58.94 80 LEU A O 1
ATOM 644 N N . GLY A 1 81 ? 25.553 -0.971 -31.049 1.00 61.69 81 GLY A N 1
ATOM 645 C CA . GLY A 1 81 ? 26.982 -0.932 -31.306 1.00 61.69 81 GLY A CA 1
ATOM 646 C C . GLY A 1 81 ? 27.382 0.313 -32.086 1.00 61.69 81 GLY A C 1
ATOM 647 O O . GLY A 1 81 ? 27.220 0.390 -33.302 1.00 61.69 81 GLY A O 1
ATOM 648 N N . ARG A 1 82 ? 28.002 1.264 -31.385 1.00 59.50 82 ARG A N 1
ATOM 649 C CA . ARG A 1 82 ? 28.895 2.257 -31.984 1.00 59.50 82 ARG A CA 1
ATOM 650 C C . ARG A 1 82 ? 30.207 1.548 -32.323 1.00 59.50 82 ARG A C 1
ATOM 652 O O . ARG A 1 82 ? 31.272 1.949 -31.869 1.00 59.50 82 ARG A O 1
ATOM 659 N N . ALA A 1 83 ? 30.119 0.463 -33.092 1.00 60.50 83 ALA A N 1
ATOM 660 C CA . ALA A 1 83 ? 31.256 -0.027 -33.835 1.00 60.50 83 ALA A CA 1
ATOM 661 C C . ALA A 1 83 ? 31.614 1.116 -34.782 1.00 60.50 83 ALA A C 1
ATOM 663 O O . ALA A 1 83 ? 30.818 1.500 -35.640 1.00 60.50 83 ALA A O 1
ATOM 664 N N . SER A 1 84 ? 32.741 1.754 -34.479 1.00 59.97 84 SER A N 1
ATOM 665 C CA . SER A 1 84 ? 33.516 2.641 -35.336 1.00 59.97 84 SER A CA 1
ATOM 666 C C . SER A 1 84 ? 32.983 2.707 -36.767 1.00 59.97 84 SER A C 1
ATOM 668 O O . SER A 1 84 ? 33.041 1.706 -37.486 1.00 59.97 84 SER A O 1
ATOM 670 N N . LYS A 1 85 ? 32.561 3.893 -37.232 1.00 57.88 85 LYS A N 1
ATOM 671 C CA . LYS A 1 85 ? 32.722 4.174 -38.663 1.00 57.88 85 LYS A CA 1
ATOM 672 C C . LYS A 1 85 ? 34.177 3.836 -38.959 1.00 57.88 85 LYS A C 1
ATOM 674 O O . LYS A 1 85 ? 35.059 4.469 -38.380 1.00 57.88 85 LYS A O 1
ATOM 679 N N . ALA A 1 86 ? 34.409 2.782 -39.735 1.00 60.28 86 ALA A N 1
ATOM 680 C CA . ALA A 1 86 ? 35.745 2.391 -40.126 1.00 60.28 86 ALA A CA 1
ATOM 681 C C . ALA A 1 86 ? 36.431 3.644 -40.679 1.00 60.28 86 ALA A C 1
ATOM 683 O O . ALA A 1 86 ? 35.952 4.254 -41.638 1.00 60.28 86 ALA A O 1
ATOM 684 N N . ALA A 1 87 ? 37.503 4.074 -40.020 1.00 59.03 87 ALA A N 1
ATOM 685 C CA . ALA A 1 87 ? 38.438 5.027 -40.584 1.00 59.03 87 ALA A CA 1
ATOM 686 C C . ALA A 1 87 ? 39.088 4.318 -41.779 1.00 59.03 87 ALA A C 1
ATOM 688 O O . ALA A 1 87 ? 40.067 3.598 -41.625 1.00 59.03 87 ALA A O 1
ATOM 689 N N . GLY A 1 88 ? 38.447 4.385 -42.945 1.00 62.47 88 GLY A N 1
ATOM 690 C CA . GLY A 1 88 ? 38.805 3.496 -44.042 1.00 62.47 88 GLY A CA 1
ATOM 691 C C . GLY A 1 88 ? 37.857 3.566 -45.227 1.00 62.47 88 GLY A C 1
ATOM 692 O O . GLY A 1 88 ? 37.267 2.564 -45.606 1.00 62.47 88 GLY A O 1
ATOM 693 N N . VAL A 1 89 ? 37.759 4.733 -45.858 1.00 60.12 89 VAL A N 1
ATOM 694 C CA . VAL A 1 89 ? 37.710 4.745 -47.323 1.00 60.12 89 VAL A CA 1
ATOM 695 C C . VAL A 1 89 ? 39.003 5.414 -47.747 1.00 60.12 89 VAL A C 1
ATOM 697 O O . VAL A 1 89 ? 39.111 6.639 -47.744 1.00 60.12 89 VAL A O 1
ATOM 700 N N . ALA A 1 90 ? 40.026 4.602 -48.015 1.00 61.84 90 ALA A N 1
ATOM 701 C CA . ALA A 1 90 ? 41.208 5.099 -48.699 1.00 61.84 90 ALA A CA 1
ATOM 702 C C . ALA A 1 90 ? 40.739 5.709 -50.031 1.00 61.84 90 ALA A C 1
ATOM 704 O O . ALA A 1 90 ? 39.945 5.066 -50.727 1.00 61.84 90 ALA A O 1
ATOM 705 N N . PRO A 1 91 ? 41.162 6.933 -50.397 1.00 62.22 91 PRO A N 1
ATOM 706 C CA . PRO A 1 91 ? 40.861 7.450 -51.720 1.00 62.22 91 PRO A CA 1
ATOM 707 C C . PRO A 1 91 ? 41.427 6.458 -52.739 1.00 62.22 91 PRO A C 1
ATOM 709 O O . PRO A 1 91 ? 42.594 6.071 -52.648 1.00 62.22 91 PRO A O 1
ATOM 712 N N . SER A 1 92 ? 40.590 6.002 -53.674 1.00 62.47 92 SER A N 1
ATOM 713 C CA . SER A 1 92 ? 41.035 5.169 -54.788 1.00 62.47 92 SER A CA 1
ATOM 714 C C . SER A 1 92 ? 42.203 5.885 -55.458 1.00 62.47 92 SER A C 1
ATOM 716 O O . SER A 1 92 ? 42.041 7.015 -55.927 1.00 62.47 92 SER A O 1
ATOM 718 N N . LYS A 1 93 ? 43.387 5.269 -55.439 1.00 60.66 93 LYS A N 1
ATOM 719 C CA . LYS A 1 93 ? 44.599 5.831 -56.029 1.00 60.66 93 LYS A CA 1
ATOM 720 C C . LYS A 1 93 ? 44.348 6.008 -57.525 1.00 60.66 93 LYS A C 1
ATOM 722 O O . LYS A 1 93 ? 44.364 5.032 -58.268 1.00 60.66 93 LYS A O 1
ATOM 727 N N . GLN A 1 94 ? 44.051 7.238 -57.937 1.00 63.66 94 GLN A N 1
ATOM 728 C CA . GLN A 1 94 ? 43.920 7.577 -59.347 1.00 63.66 94 GLN A CA 1
ATOM 729 C C . GLN A 1 94 ? 45.305 7.404 -59.988 1.00 63.66 94 GLN A C 1
ATOM 731 O O . GLN A 1 94 ? 46.296 7.844 -59.390 1.00 63.66 94 GLN A O 1
ATOM 736 N N . PRO A 1 95 ? 45.414 6.722 -61.140 1.00 64.06 95 PRO A N 1
ATOM 737 C CA . PRO A 1 95 ? 46.685 6.588 -61.834 1.00 64.06 95 PRO A CA 1
ATOM 738 C C . PRO A 1 95 ? 47.215 7.986 -62.165 1.00 64.06 95 PRO A C 1
ATOM 740 O O . PRO A 1 95 ? 46.484 8.830 -62.679 1.00 64.06 95 PRO A O 1
ATOM 743 N N . ILE A 1 96 ? 48.482 8.243 -61.835 1.00 59.94 96 ILE A N 1
ATOM 744 C CA . ILE A 1 96 ? 49.169 9.491 -62.181 1.00 59.94 96 ILE A CA 1
ATOM 745 C C . ILE A 1 96 ? 49.443 9.422 -63.686 1.00 59.94 96 ILE A C 1
ATOM 747 O O . ILE A 1 96 ? 50.496 8.963 -64.115 1.00 59.94 96 ILE A O 1
ATOM 751 N N . MET A 1 97 ? 48.444 9.775 -64.490 1.00 63.62 97 MET A N 1
ATOM 752 C CA . MET A 1 97 ? 48.626 10.083 -65.903 1.00 63.62 97 MET A CA 1
ATOM 753 C C . MET A 1 97 ? 48.843 11.588 -66.021 1.00 63.62 97 MET A C 1
ATOM 755 O O . MET A 1 97 ? 48.131 12.371 -65.389 1.00 63.62 97 MET A O 1
ATOM 759 N N . GLU A 1 98 ? 49.832 11.993 -66.815 1.00 61.47 98 GLU A N 1
ATOM 760 C CA . GLU A 1 98 ? 50.040 13.391 -67.191 1.00 61.47 98 GLU A CA 1
ATOM 761 C C . GLU A 1 98 ? 48.875 13.834 -68.080 1.00 61.47 98 GLU A C 1
ATOM 763 O O . GLU A 1 98 ? 48.884 13.677 -69.298 1.00 61.47 98 GLU A O 1
ATOM 768 N N . ILE A 1 99 ? 47.810 14.314 -67.447 1.00 63.91 99 ILE A N 1
ATOM 769 C CA . ILE A 1 99 ? 46.659 14.882 -68.137 1.00 63.91 99 ILE A CA 1
ATOM 770 C C . ILE A 1 99 ? 46.926 16.376 -68.283 1.00 63.91 99 ILE A C 1
ATOM 772 O O . ILE A 1 99 ? 47.216 17.060 -67.300 1.00 63.91 99 ILE A O 1
ATOM 776 N N . ASP A 1 100 ? 46.803 16.882 -69.509 1.00 75.75 100 ASP A N 1
ATOM 777 C CA . ASP A 1 100 ? 46.823 18.316 -69.787 1.00 75.75 100 ASP A CA 1
ATOM 778 C C . ASP A 1 100 ? 45.791 19.033 -68.882 1.00 75.75 100 ASP A C 1
ATOM 780 O O . ASP A 1 100 ? 44.620 18.622 -68.834 1.00 75.75 100 ASP A O 1
ATOM 784 N N . PRO A 1 101 ? 46.179 20.097 -68.149 1.00 77.19 101 PRO A N 1
ATOM 785 C CA . PRO A 1 101 ? 45.294 20.809 -67.225 1.00 77.19 101 PRO A CA 1
ATOM 786 C C . PRO A 1 101 ? 43.971 21.272 -67.857 1.00 77.19 101 PRO A C 1
ATOM 788 O O . PRO A 1 101 ? 42.959 21.397 -67.156 1.00 77.19 101 PRO A O 1
ATOM 791 N N . GLN A 1 102 ? 43.934 21.502 -69.173 1.00 75.56 102 GLN A N 1
ATOM 792 C CA . GLN A 1 102 ? 42.726 21.932 -69.870 1.00 75.56 102 GLN A CA 1
ATOM 793 C C . GLN A 1 102 ? 41.706 20.795 -70.051 1.00 75.56 102 GLN A C 1
ATOM 795 O O . GLN A 1 102 ? 40.500 21.019 -69.908 1.00 75.56 102 GLN A O 1
ATOM 800 N N . VAL A 1 103 ? 42.177 19.562 -70.254 1.00 76.94 103 VAL A N 1
ATOM 801 C CA . VAL A 1 103 ? 41.332 18.363 -70.382 1.00 76.94 103 VAL A CA 1
ATOM 802 C C . VAL A 1 103 ? 40.700 17.995 -69.037 1.00 76.94 103 VAL A C 1
ATOM 804 O O . VAL A 1 103 ? 39.497 17.730 -68.974 1.00 76.94 103 VAL A O 1
ATOM 807 N N . ALA A 1 104 ? 41.459 18.089 -67.941 1.00 79.50 104 ALA A N 1
ATOM 808 C CA . ALA A 1 104 ? 40.942 17.866 -66.587 1.00 79.50 104 ALA A CA 1
ATOM 809 C C . ALA A 1 104 ? 39.813 18.853 -66.225 1.00 79.50 104 ALA A C 1
ATOM 811 O O . ALA A 1 104 ? 38.820 18.493 -65.582 1.00 79.50 104 ALA A O 1
ATOM 812 N N . ARG A 1 105 ? 39.926 20.111 -66.677 1.00 79.81 105 ARG A N 1
ATOM 813 C CA . ARG A 1 105 ? 38.891 21.130 -66.459 1.00 79.81 105 ARG A CA 1
ATOM 814 C C . ARG A 1 105 ? 37.597 20.803 -67.205 1.00 79.81 105 ARG A C 1
ATOM 816 O O . ARG A 1 105 ? 36.520 20.976 -66.633 1.00 79.81 105 ARG A O 1
ATOM 823 N N . TRP A 1 106 ? 37.680 20.323 -68.446 1.00 84.19 106 TRP A N 1
ATOM 824 C CA . TRP A 1 106 ? 36.497 19.932 -69.218 1.00 84.19 106 TRP A CA 1
ATOM 825 C C . TRP A 1 106 ? 35.818 18.670 -68.679 1.00 84.19 106 TRP A C 1
ATOM 827 O O . TRP A 1 106 ? 34.594 18.656 -68.595 1.00 84.19 106 TRP A O 1
ATOM 837 N N . GLN A 1 107 ? 36.571 17.668 -68.216 1.00 79.38 107 GLN A N 1
ATOM 838 C CA . GLN A 1 107 ? 35.999 16.485 -67.550 1.00 79.38 107 GLN A CA 1
ATOM 839 C C . GLN A 1 107 ? 35.175 16.870 -66.313 1.00 79.38 107 GLN A C 1
ATOM 841 O O . GLN A 1 107 ? 34.044 16.412 -66.143 1.00 79.38 107 GLN A O 1
ATOM 846 N N . LYS A 1 108 ? 35.694 17.807 -65.506 1.00 83.19 108 LYS A N 1
ATOM 847 C CA . LYS A 1 108 ? 34.991 18.333 -64.330 1.00 83.19 108 LYS A CA 1
ATOM 848 C C . LYS A 1 108 ? 33.717 19.104 -64.691 1.00 83.19 108 LYS A C 1
ATOM 850 O O . LYS A 1 108 ? 32.718 18.972 -63.990 1.00 83.19 108 LYS A O 1
ATOM 855 N N . LEU A 1 109 ? 33.739 19.895 -65.768 1.00 85.25 109 LEU A N 1
ATOM 856 C CA . LEU A 1 109 ? 32.560 20.618 -66.270 1.00 85.25 109 LEU A CA 1
ATOM 857 C C . LEU A 1 109 ? 31.501 19.673 -66.858 1.00 85.25 109 LEU A C 1
ATOM 859 O O . LEU A 1 109 ? 30.313 19.956 -66.745 1.00 85.25 109 LEU A O 1
ATOM 863 N N . ALA A 1 110 ? 31.922 18.551 -67.441 1.00 84.94 110 ALA A N 1
ATOM 864 C CA . ALA A 1 110 ? 31.039 17.527 -67.995 1.00 84.94 110 ALA A CA 1
ATOM 865 C C . ALA A 1 110 ? 30.491 16.541 -66.942 1.00 84.94 110 ALA A C 1
ATOM 867 O O . ALA A 1 110 ? 29.686 15.678 -67.279 1.00 84.94 110 ALA A O 1
ATOM 868 N N . GLY A 1 111 ? 30.915 16.645 -65.675 1.00 78.56 111 GLY A N 1
ATOM 869 C CA . GLY A 1 111 ? 30.460 15.765 -64.592 1.00 78.56 111 GLY A CA 1
ATOM 870 C C . GLY A 1 111 ? 31.009 14.335 -64.658 1.00 78.56 111 GLY A C 1
ATOM 871 O O . GLY A 1 111 ? 30.471 13.448 -63.998 1.00 78.56 111 GLY A O 1
ATOM 872 N N . ILE A 1 112 ? 32.071 14.108 -65.434 1.00 77.88 112 ILE A N 1
ATOM 873 C CA . ILE A 1 112 ? 32.740 12.809 -65.545 1.00 77.88 112 ILE A CA 1
ATOM 874 C C . ILE A 1 112 ? 33.814 12.750 -64.454 1.00 77.88 112 ILE A C 1
ATOM 876 O O . ILE A 1 112 ? 34.623 13.673 -64.330 1.00 77.88 112 ILE A O 1
ATOM 880 N N . LYS A 1 113 ? 33.768 11.702 -63.628 1.00 61.12 113 LYS A N 1
ATOM 881 C CA . LYS A 1 113 ? 34.639 11.505 -62.465 1.00 61.12 113 LYS A CA 1
ATOM 882 C C . LYS A 1 113 ? 35.663 10.409 -62.713 1.00 61.12 113 LYS A C 1
ATOM 884 O O . LYS A 1 113 ? 35.289 9.425 -63.385 1.00 61.12 113 LYS A O 1
#

Sequence (113 aa):
MKKEIEELRSDLHETNLLNAKLLYTNKIFRAKNLKEAQKVKVLEAFDKASNVSEVKLIFETLNEGMVVNTTTATPLRENLGRASKAAGVAPSKQPIMEIDPQVARWQKLAGIK

pLDDT: mean 79.85, std 14.92, range [47.47, 96.25]

Secondary structure (DSSP, 8-state):
-HHHHHHHHHHHHHHHHHHHHHHHHHHHHHHS---HHHHHHHHHHHHT--SHHHHHHHHHHHHHHHHGGGSS-----TTS------S--PPP--------HHHHHHHHHTT--

Foldseek 3Di:
DVVVVVVVVVVVQVVLLVVLLVVLLVVPVVVDVDDPVVSVVLNVCSVPDPHSVSSVVSSVVCVVVVVPPPPDPPPPCPVPDPPDPPPDPDPDPDPPDPDDPVVVVVCVVVVND